Protein AF-A0A2V8UD17-F1 (afdb_monomer_lite)

Structure (mmCIF, N/CA/C/O backbone):
data_AF-A0A2V8UD17-F1
#
_entry.id   AF-A0A2V8UD17-F1
#
loop_
_atom_site.group_PDB
_atom_site.id
_atom_site.type_symbol
_atom_site.label_atom_id
_atom_site.label_alt_id
_atom_site.label_comp_id
_atom_site.label_asym_id
_atom_site.label_entity_id
_atom_site.label_seq_id
_atom_site.pdbx_PDB_ins_code
_atom_site.Cartn_x
_atom_site.Cartn_y
_atom_site.Cartn_z
_atom_site.occupancy
_atom_site.B_iso_or_equiv
_atom_site.auth_seq_id
_atom_site.auth_comp_id
_atom_site.auth_asym_id
_atom_site.auth_atom_id
_atom_site.pdbx_PDB_model_num
ATOM 1 N N . MET A 1 1 ? -11.001 6.150 -7.964 1.00 77.94 1 MET A N 1
ATOM 2 C CA . MET A 1 1 ? -10.265 5.093 -7.234 1.00 77.94 1 MET A CA 1
ATOM 3 C C . MET A 1 1 ? -9.639 5.707 -5.989 1.00 77.94 1 MET A C 1
ATOM 5 O O . MET A 1 1 ? -8.823 6.612 -6.131 1.00 77.94 1 MET A O 1
ATOM 9 N N . LYS A 1 2 ? -10.063 5.288 -4.788 1.00 87.19 2 LYS A N 1
ATOM 10 C CA . LYS A 1 2 ? -9.503 5.773 -3.515 1.00 87.19 2 LYS A CA 1
ATOM 11 C C . LYS A 1 2 ? -8.322 4.889 -3.120 1.00 87.19 2 LYS A C 1
ATOM 13 O O . LYS A 1 2 ? -8.378 3.673 -3.285 1.00 87.19 2 LYS A O 1
ATOM 18 N N . TRP A 1 3 ? -7.243 5.486 -2.629 1.00 85.94 3 TRP A N 1
ATOM 19 C CA . TRP A 1 3 ? -6.037 4.757 -2.245 1.00 85.94 3 TRP A CA 1
ATOM 20 C C . TRP A 1 3 ? -5.399 5.395 -1.011 1.00 85.94 3 TRP A C 1
ATOM 22 O O . TRP A 1 3 ? -5.561 6.586 -0.755 1.00 85.94 3 TRP A O 1
ATOM 32 N N . THR A 1 4 ? -4.699 4.582 -0.221 1.00 87.94 4 THR A N 1
ATOM 33 C CA . THR A 1 4 ? -4.011 5.013 1.001 1.00 87.94 4 THR A CA 1
ATOM 34 C C . THR A 1 4 ? -2.540 4.610 0.950 1.00 87.94 4 THR A C 1
ATOM 36 O O . THR A 1 4 ? -2.195 3.524 0.488 1.00 87.94 4 THR A O 1
ATOM 39 N N . HIS A 1 5 ? -1.658 5.488 1.434 1.00 88.12 5 HIS A N 1
ATOM 40 C CA . HIS A 1 5 ? -0.229 5.194 1.608 1.00 88.12 5 HIS A CA 1
ATOM 41 C C . HIS A 1 5 ? 0.068 4.368 2.871 1.00 88.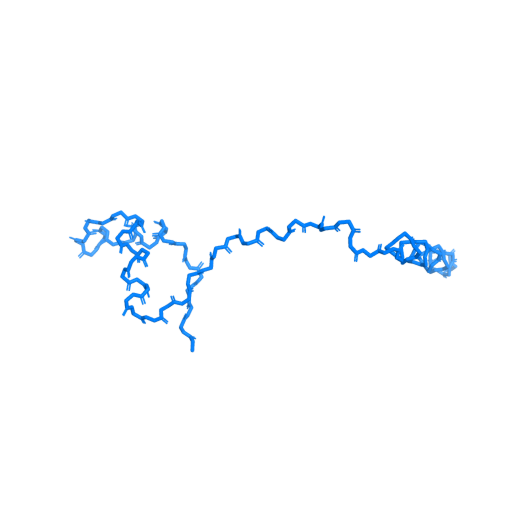12 5 HIS A C 1
ATOM 43 O O . HIS A 1 5 ? 1.190 3.890 3.053 1.00 88.12 5 HIS A O 1
ATOM 49 N N . LYS A 1 6 ? -0.900 4.239 3.785 1.00 90.56 6 LYS A N 1
ATOM 50 C CA . LYS A 1 6 ? -0.727 3.503 5.040 1.00 90.56 6 LYS A CA 1
ATOM 51 C C . LYS A 1 6 ? -1.121 2.044 4.836 1.00 90.56 6 LYS A C 1
ATOM 53 O O . LYS A 1 6 ? -2.132 1.750 4.208 1.00 90.56 6 LYS A O 1
ATOM 58 N N . THR A 1 7 ? -0.334 1.134 5.403 1.00 91.75 7 THR A N 1
ATOM 59 C CA . THR A 1 7 ? -0.715 -0.279 5.470 1.00 91.75 7 THR A CA 1
ATOM 60 C C . THR A 1 7 ? -1.885 -0.466 6.433 1.00 91.75 7 THR A C 1
ATOM 62 O O . THR A 1 7 ? -2.100 0.349 7.335 1.00 91.75 7 THR A O 1
ATOM 65 N N . THR A 1 8 ? -2.613 -1.568 6.279 1.00 93.31 8 THR A N 1
ATOM 66 C CA . THR A 1 8 ? -3.708 -1.963 7.175 1.00 93.31 8 THR A CA 1
ATOM 67 C C . THR A 1 8 ? -3.269 -2.043 8.637 1.00 93.31 8 THR A C 1
ATOM 69 O O . THR A 1 8 ? -4.009 -1.639 9.526 1.00 93.31 8 THR A O 1
ATOM 72 N N . GLU A 1 9 ? -2.033 -2.476 8.895 1.00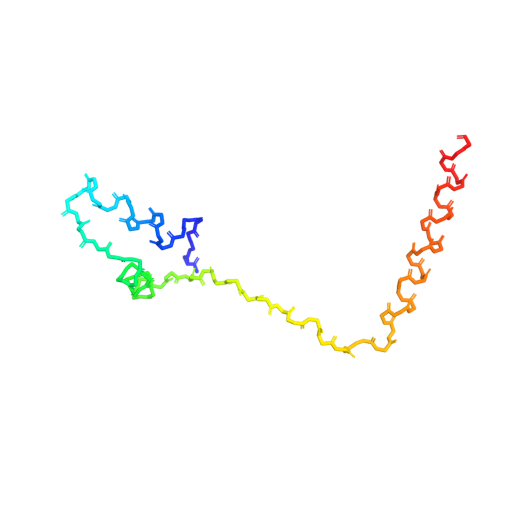 93.56 9 GLU A N 1
ATOM 73 C CA . GLU A 1 9 ? -1.416 -2.519 10.221 1.00 93.56 9 GLU A CA 1
ATOM 74 C C . GLU A 1 9 ? -1.182 -1.116 10.786 1.00 93.56 9 GLU A C 1
ATOM 76 O O . GLU A 1 9 ? -1.506 -0.862 11.942 1.00 93.56 9 GLU A O 1
ATOM 81 N N . LYS A 1 10 ? -0.667 -0.184 9.973 1.00 93.69 10 LYS A N 1
ATOM 82 C CA . LYS A 1 10 ? -0.448 1.203 10.409 1.00 93.69 10 LYS A CA 1
ATOM 83 C C . LYS A 1 10 ? -1.764 1.896 10.741 1.00 93.69 10 LYS A C 1
ATOM 85 O O . LYS A 1 10 ? -1.820 2.660 11.692 1.00 93.69 10 LYS A O 1
ATOM 90 N N . ILE A 1 11 ? -2.816 1.632 9.971 1.00 93.56 11 ILE A N 1
ATOM 91 C CA . ILE A 1 11 ? -4.152 2.176 10.240 1.00 93.56 11 ILE A CA 1
ATOM 92 C C . ILE A 1 11 ? -4.725 1.555 11.523 1.00 93.56 11 ILE A C 1
ATOM 94 O O . ILE A 1 11 ? -5.190 2.289 12.392 1.00 93.56 11 ILE A O 1
ATOM 98 N N . ALA A 1 12 ? -4.613 0.232 11.692 1.00 95.25 12 ALA A N 1
ATOM 99 C CA . ALA A 1 12 ? -5.032 -0.472 12.907 1.00 95.25 12 ALA A CA 1
ATOM 100 C C . ALA A 1 12 ? -4.342 0.067 14.171 1.00 95.25 12 ALA A C 1
ATOM 102 O O . ALA A 1 12 ? -4.986 0.210 15.198 1.00 95.25 12 ALA A O 1
ATOM 103 N N . GLN A 1 13 ? -3.062 0.438 14.090 1.00 95.62 13 GLN A N 1
ATOM 104 C CA . GLN A 1 13 ? -2.322 1.044 15.205 1.00 95.62 13 GLN A CA 1
ATOM 105 C C . GLN A 1 13 ? -2.767 2.473 15.545 1.00 95.62 13 GLN A C 1
ATOM 107 O O . GLN A 1 13 ? -2.518 2.935 16.655 1.00 95.62 13 GLN A O 1
ATOM 112 N N . GLN A 1 14 ? -3.403 3.189 14.614 1.00 94.88 14 GLN A N 1
ATOM 113 C CA . GLN A 1 14 ? -3.861 4.563 14.839 1.00 94.88 14 GLN A CA 1
ATOM 114 C C . GLN A 1 14 ? -5.285 4.641 15.414 1.00 94.88 14 GLN A C 1
ATOM 116 O O . GLN A 1 14 ? -5.626 5.610 16.087 1.00 94.88 14 GLN A O 1
ATOM 121 N N . LEU A 1 15 ? -6.108 3.621 15.178 1.00 93.81 15 LEU A N 1
ATOM 122 C CA . LEU A 1 15 ? -7.494 3.544 15.653 1.00 93.81 15 LEU A CA 1
ATOM 123 C C . LEU A 1 15 ? -7.650 3.507 17.195 1.00 93.81 15 LEU A C 1
ATOM 125 O O . LEU A 1 15 ? -8.592 4.122 17.701 1.00 93.81 15 LEU A O 1
ATOM 129 N N . PRO A 1 16 ? -6.722 2.916 17.974 1.00 95.19 16 PRO A N 1
ATOM 130 C CA . PRO A 1 16 ? -6.741 2.985 19.433 1.00 95.19 16 PRO A CA 1
ATOM 131 C C . PRO A 1 16 ? -6.764 4.403 20.005 1.00 95.19 16 PRO A C 1
ATOM 133 O O . PRO A 1 1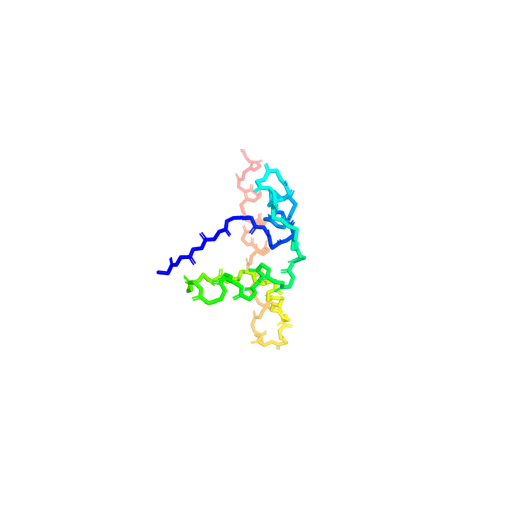6 ? -7.423 4.629 21.017 1.00 95.19 16 PRO A O 1
ATOM 136 N N . PHE A 1 17 ? -6.110 5.371 19.352 1.00 93.56 17 PHE A N 1
ATOM 137 C CA . PHE A 1 17 ? -6.082 6.766 19.816 1.00 93.56 17 PHE A CA 1
ATOM 138 C C . PHE A 1 17 ? -7.448 7.457 19.732 1.00 93.56 17 PHE A C 1
ATOM 140 O O . PHE A 1 17 ? -7.656 8.476 20.381 1.00 93.56 17 PHE A O 1
ATOM 147 N N . VAL A 1 18 ? -8.382 6.897 18.958 1.00 93.94 18 VAL A N 1
ATOM 148 C CA . VAL A 1 18 ? -9.772 7.363 18.852 1.00 93.94 18 VAL A CA 1
ATOM 149 C C . VAL A 1 18 ? -10.762 6.400 19.525 1.00 93.94 18 VAL A C 1
ATOM 151 O O . VAL A 1 18 ? -11.964 6.501 19.307 1.00 93.94 18 VAL A O 1
ATOM 154 N N . GLY A 1 19 ? -10.272 5.457 20.342 1.00 94.94 19 GLY A N 1
ATOM 155 C CA . GLY A 1 19 ? -11.099 4.517 21.109 1.00 94.94 19 GLY A CA 1
ATOM 156 C C . GLY A 1 19 ? -11.559 3.271 20.346 1.00 94.94 19 GLY A C 1
ATOM 157 O O . GLY A 1 19 ? -12.367 2.505 20.865 1.00 94.94 19 GLY A O 1
ATOM 158 N N . ILE A 1 20 ? -11.050 3.030 19.135 1.00 93.69 20 ILE A N 1
ATOM 159 C CA . ILE A 1 20 ? -11.453 1.891 18.301 1.00 93.69 20 ILE A CA 1
ATOM 160 C C . ILE A 1 20 ? -10.364 0.812 18.343 1.00 93.69 20 ILE A C 1
ATOM 162 O O . ILE A 1 20 ? -9.244 1.024 17.885 1.00 93.69 20 ILE A O 1
ATOM 166 N N . GLN A 1 21 ? -10.698 -0.373 18.858 1.00 93.31 21 GLN A N 1
ATOM 167 C CA . GLN A 1 21 ? -9.790 -1.524 18.912 1.00 93.31 21 GLN A CA 1
ATOM 168 C C . GLN A 1 21 ? -10.126 -2.513 17.795 1.00 93.31 21 GLN A C 1
ATOM 170 O O . GLN A 1 21 ? -11.092 -3.267 17.889 1.00 93.31 21 GLN A O 1
ATOM 175 N N . VAL A 1 22 ? -9.335 -2.515 16.722 1.00 94.81 22 VAL A N 1
ATOM 176 C CA . VAL A 1 22 ? -9.507 -3.448 15.600 1.00 94.81 22 VAL A CA 1
ATOM 177 C C . VAL A 1 22 ? -8.163 -3.927 15.064 1.00 94.81 22 VAL A C 1
ATOM 179 O O . VAL A 1 22 ? -7.169 -3.206 15.077 1.00 94.81 22 VAL A O 1
ATOM 182 N N . GLY A 1 23 ? -8.136 -5.161 14.562 1.00 94.56 23 GLY A N 1
ATOM 183 C CA . GLY A 1 23 ? -6.965 -5.724 13.898 1.00 94.56 23 GLY A CA 1
ATOM 184 C C . GLY A 1 23 ? -6.857 -5.315 12.427 1.00 94.56 23 GLY A C 1
ATOM 185 O O . GLY A 1 23 ? -7.802 -4.811 11.816 1.00 94.56 23 GLY A O 1
ATOM 186 N N . ARG A 1 24 ? -5.707 -5.623 11.816 1.00 93.81 24 ARG A N 1
ATOM 187 C CA . ARG A 1 24 ? -5.436 -5.371 10.388 1.00 93.81 24 ARG A CA 1
ATOM 188 C C . ARG A 1 24 ? -6.471 -5.979 9.430 1.00 93.81 24 ARG A C 1
ATOM 190 O O . ARG A 1 24 ? -6.732 -5.400 8.385 1.00 93.81 24 ARG A O 1
ATOM 197 N N . SER A 1 25 ? -7.047 -7.135 9.771 1.00 94.62 25 SER A N 1
ATOM 198 C CA . SER A 1 25 ? -8.022 -7.861 8.945 1.00 94.62 25 SER A CA 1
ATOM 199 C C . SER A 1 25 ? -9.351 -7.119 8.873 1.00 94.62 25 SER A C 1
ATOM 201 O O . SER A 1 25 ? -9.911 -6.959 7.793 1.00 94.62 25 SER A O 1
ATOM 203 N N . THR A 1 26 ? -9.820 -6.599 10.008 1.00 95.75 26 THR A N 1
ATOM 204 C CA . THR A 1 26 ? -11.014 -5.752 10.069 1.00 95.75 26 THR A CA 1
ATOM 205 C C . THR A 1 26 ? -10.804 -4.463 9.286 1.00 95.75 26 THR A C 1
ATOM 207 O O . THR A 1 26 ? -11.671 -4.075 8.514 1.00 95.75 26 THR A O 1
ATOM 210 N N . VAL A 1 27 ? -9.633 -3.833 9.422 1.00 95.25 27 VAL A N 1
ATOM 211 C CA . VAL A 1 27 ? -9.286 -2.639 8.639 1.00 95.25 27 VAL A CA 1
ATOM 212 C C . VAL A 1 27 ? -9.260 -2.936 7.139 1.00 95.25 27 VAL A C 1
ATOM 214 O O . VAL A 1 27 ? -9.782 -2.142 6.367 1.00 95.25 27 VAL A O 1
ATOM 217 N N . ALA A 1 28 ? -8.690 -4.068 6.715 1.00 94.12 28 ALA A N 1
ATOM 218 C CA . ALA A 1 28 ? -8.677 -4.469 5.308 1.00 94.12 28 ALA A CA 1
ATOM 219 C C . ALA A 1 28 ? -10.100 -4.604 4.748 1.00 94.12 28 ALA A C 1
ATOM 221 O O . ALA A 1 28 ? -10.397 -4.020 3.713 1.00 94.12 28 ALA A O 1
ATOM 222 N N . ARG A 1 29 ? -10.987 -5.302 5.471 1.00 95.25 29 ARG A N 1
ATOM 223 C CA . ARG A 1 29 ? -12.392 -5.458 5.076 1.00 95.25 29 ARG A CA 1
ATOM 224 C C . ARG A 1 29 ? -13.121 -4.117 4.994 1.00 95.25 29 ARG A C 1
ATOM 226 O O . ARG A 1 29 ? -13.779 -3.854 4.005 1.00 95.25 29 ARG A O 1
ATOM 233 N N . LEU A 1 30 ? -12.952 -3.247 5.992 1.00 94.50 30 LEU A N 1
ATOM 234 C CA . LEU A 1 30 ? -13.578 -1.920 5.989 1.00 94.50 30 LEU A CA 1
ATOM 235 C C . LEU A 1 30 ? -13.084 -1.041 4.837 1.00 94.50 30 LEU A C 1
ATOM 237 O O . LEU A 1 30 ? -13.846 -0.255 4.293 1.00 94.50 30 LEU A O 1
ATOM 241 N N . LEU A 1 31 ? -11.804 -1.138 4.479 1.00 94.12 31 LEU A N 1
ATOM 242 C CA . LEU A 1 31 ? -11.266 -0.408 3.335 1.00 94.12 31 LEU A CA 1
ATOM 243 C C . LEU A 1 31 ? -11.853 -0.928 2.017 1.00 94.12 31 LEU A C 1
ATOM 245 O O . LEU A 1 31 ? -12.190 -0.111 1.165 1.00 94.12 31 LEU A O 1
ATOM 249 N N . ASP A 1 32 ? -12.015 -2.243 1.878 1.00 92.50 32 ASP A N 1
ATOM 250 C CA . ASP A 1 32 ? -12.687 -2.866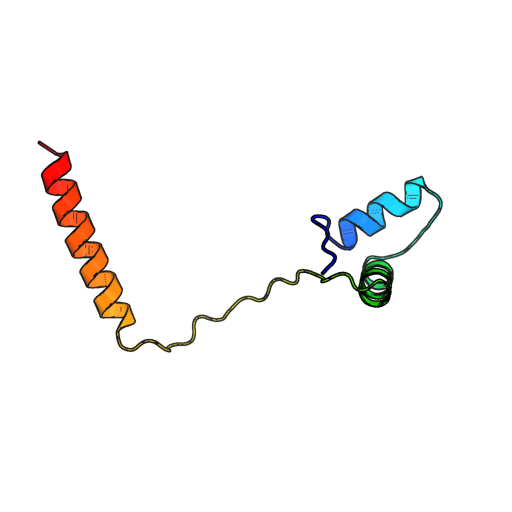 0.731 1.00 92.50 32 ASP A CA 1
ATOM 251 C C . ASP A 1 32 ? -14.153 -2.403 0.627 1.00 92.50 32 ASP A C 1
ATOM 253 O O . ASP A 1 32 ? -14.546 -1.857 -0.400 1.00 92.50 32 ASP A O 1
ATOM 257 N N . ASP A 1 33 ? -14.901 -2.458 1.739 1.00 94.88 33 ASP A N 1
ATOM 258 C CA . ASP A 1 33 ? -16.294 -1.984 1.850 1.00 94.88 33 ASP A CA 1
ATOM 259 C C . ASP A 1 33 ? -16.446 -0.478 1.512 1.00 94.88 33 ASP A C 1
ATOM 261 O O . ASP A 1 33 ? -17.527 -0.015 1.153 1.00 94.88 33 ASP A O 1
ATOM 265 N N . LEU A 1 34 ? -15.370 0.311 1.639 1.00 94.31 34 LEU A N 1
ATOM 266 C CA . LEU A 1 34 ? -15.326 1.754 1.354 1.00 94.31 34 LEU A CA 1
ATOM 267 C C . LEU A 1 34 ? -14.788 2.097 -0.053 1.00 94.31 34 LEU A C 1
ATOM 269 O O . LEU A 1 34 ? -14.526 3.280 -0.339 1.00 94.31 34 LEU A O 1
ATOM 273 N N . ASP A 1 35 ? -14.606 1.091 -0.914 1.00 92.88 35 ASP A N 1
ATOM 274 C CA . ASP A 1 35 ? -14.027 1.182 -2.263 1.00 92.88 35 ASP A CA 1
ATOM 275 C C . ASP A 1 35 ? -12.571 1.696 -2.287 1.00 92.88 35 ASP A C 1
ATOM 277 O O . ASP A 1 35 ? -12.151 2.437 -3.193 1.00 92.88 35 ASP A O 1
ATOM 281 N N . TYR A 1 36 ? -11.770 1.336 -1.277 1.00 93.62 36 TYR A N 1
ATOM 282 C CA . TYR A 1 36 ? -10.326 1.572 -1.298 1.00 93.62 36 TYR A CA 1
ATOM 283 C C . TYR A 1 36 ? -9.585 0.430 -1.979 1.00 93.62 36 TYR A C 1
ATOM 285 O O . TYR A 1 36 ? -9.689 -0.736 -1.615 1.00 93.62 36 TYR A O 1
ATOM 293 N N . ALA A 1 37 ? -8.699 0.794 -2.900 1.00 87.94 37 ALA A N 1
ATOM 294 C CA . ALA A 1 37 ? -7.775 -0.157 -3.485 1.00 87.94 37 ALA A CA 1
ATOM 295 C C . ALA A 1 37 ? -6.658 -0.505 -2.489 1.00 87.94 37 ALA A C 1
ATOM 297 O O . ALA A 1 37 ? -5.773 0.312 -2.204 1.00 87.94 37 ALA A O 1
ATOM 298 N N . LEU A 1 38 ? -6.677 -1.737 -1.982 1.00 87.12 38 LEU A N 1
ATOM 299 C CA . LEU A 1 38 ? -5.615 -2.274 -1.138 1.00 87.12 38 LEU A CA 1
ATOM 300 C C . LEU A 1 38 ? -4.402 -2.658 -1.985 1.00 87.12 38 LEU A C 1
ATOM 302 O O . LEU A 1 38 ? -4.465 -3.496 -2.886 1.00 87.12 38 LEU A O 1
ATOM 306 N N . ARG A 1 39 ? -3.254 -2.057 -1.674 1.00 80.25 39 ARG A N 1
ATOM 307 C CA . ARG A 1 39 ? -2.008 -2.348 -2.377 1.00 80.25 39 ARG A CA 1
ATOM 308 C C . ARG A 1 39 ? -1.326 -3.555 -1.739 1.00 80.25 39 ARG A C 1
ATOM 310 O O . ARG A 1 39 ? -0.671 -3.439 -0.708 1.00 80.25 39 ARG A O 1
ATOM 317 N N . VAL A 1 40 ? -1.465 -4.713 -2.373 1.00 75.94 40 VAL A N 1
ATOM 318 C CA . VAL A 1 40 ? -0.721 -5.925 -2.010 1.00 75.94 40 VAL A CA 1
ATOM 319 C C . VAL A 1 40 ? 0.555 -6.038 -2.839 1.00 75.94 40 VAL A C 1
ATOM 321 O O . VAL A 1 40 ? 0.607 -5.620 -3.997 1.00 75.94 40 VAL A O 1
ATOM 324 N N . ASN A 1 41 ? 1.603 -6.620 -2.254 1.00 73.88 41 ASN A N 1
ATOM 325 C CA . ASN A 1 41 ? 2.827 -6.931 -2.986 1.00 73.88 41 ASN A CA 1
ATOM 326 C C . ASN A 1 41 ? 2.554 -8.058 -3.986 1.00 73.88 41 ASN A C 1
ATOM 328 O O . ASN A 1 41 ? 2.748 -9.234 -3.684 1.00 73.88 41 ASN A O 1
ATOM 332 N N . GLN A 1 42 ? 2.136 -7.705 -5.199 1.00 71.56 42 GLN A N 1
ATOM 333 C CA . GLN A 1 42 ? 2.120 -8.645 -6.309 1.00 71.56 42 GLN A CA 1
ATOM 334 C C . GLN A 1 42 ? 3.539 -8.796 -6.850 1.00 71.56 42 GLN A C 1
ATOM 336 O O . GLN A 1 42 ? 3.978 -8.067 -7.742 1.00 71.56 42 GLN A O 1
ATOM 341 N N . LYS A 1 43 ? 4.285 -9.752 -6.285 1.00 72.88 43 LYS A N 1
ATOM 342 C CA . LYS A 1 43 ? 5.543 -10.193 -6.886 1.00 72.88 43 LYS A CA 1
ATOM 343 C C . LYS A 1 43 ? 5.217 -10.823 -8.236 1.00 72.88 43 LYS A C 1
ATOM 345 O O . LYS A 1 43 ? 4.728 -11.949 -8.296 1.00 72.88 43 LYS A O 1
ATOM 350 N N . LYS A 1 44 ? 5.514 -10.115 -9.324 1.00 71.19 44 LYS A N 1
ATOM 351 C CA . LYS A 1 44 ? 5.559 -10.731 -10.648 1.00 71.19 44 LYS A CA 1
ATOM 352 C C . LYS A 1 44 ? 6.760 -11.669 -10.651 1.00 71.19 44 LYS A C 1
ATOM 354 O O . LYS A 1 44 ? 7.901 -11.210 -10.635 1.00 71.19 44 LYS A O 1
ATOM 359 N N . ARG A 1 45 ? 6.517 -12.982 -10.597 1.00 69.94 45 ARG A N 1
ATOM 360 C CA . ARG A 1 45 ? 7.564 -13.957 -10.916 1.00 69.94 45 ARG A CA 1
ATOM 361 C C . ARG A 1 45 ? 8.006 -13.631 -12.337 1.00 69.94 45 ARG A C 1
ATOM 363 O O . ARG A 1 45 ? 7.163 -13.599 -13.230 1.00 69.94 45 ARG A O 1
ATOM 370 N N . ALA A 1 46 ? 9.286 -13.320 -12.525 1.00 65.44 46 ALA A N 1
ATOM 371 C CA . ALA A 1 46 ? 9.844 -13.214 -13.860 1.00 65.44 46 ALA A CA 1
ATOM 372 C C . ALA A 1 46 ? 9.683 -14.599 -14.493 1.00 65.44 46 ALA A C 1
ATOM 374 O O . ALA A 1 46 ? 10.412 -15.527 -14.153 1.00 65.44 46 ALA A O 1
ATOM 375 N N . GLY A 1 47 ? 8.648 -14.770 -15.317 1.00 63.28 47 GLY A N 1
ATOM 376 C CA . GLY A 1 47 ? 8.542 -15.941 -16.170 1.00 63.28 47 GLY A CA 1
ATOM 377 C C . GLY A 1 47 ? 9.790 -16.012 -17.044 1.00 63.28 47 GLY A C 1
ATOM 378 O O . GLY A 1 47 ? 10.405 -14.982 -17.339 1.00 63.28 47 GLY A O 1
ATOM 379 N N . ALA A 1 48 ? 10.163 -17.213 -17.473 1.00 62.28 48 ALA A N 1
ATOM 380 C CA . ALA A 1 48 ? 11.215 -17.455 -18.461 1.00 62.28 48 ALA A CA 1
ATOM 381 C C . ALA A 1 48 ? 10.821 -16.934 -19.871 1.00 62.28 48 ALA A C 1
ATOM 383 O O . ALA A 1 48 ? 11.045 -17.595 -20.874 1.00 62.28 48 ALA A O 1
ATOM 384 N N . SER A 1 49 ? 10.152 -15.780 -19.947 1.00 65.06 49 SER A N 1
ATOM 385 C CA . SER A 1 49 ? 9.183 -15.429 -20.993 1.00 65.06 49 SER A CA 1
ATOM 386 C C . SER A 1 49 ? 9.664 -14.368 -21.976 1.00 65.06 49 SER A C 1
ATOM 388 O O . SER A 1 49 ? 8.845 -13.729 -22.625 1.00 65.06 49 SER A O 1
ATOM 390 N N . SER A 1 50 ? 10.968 -14.157 -22.110 1.00 68.50 50 SER A N 1
ATOM 391 C CA . SER A 1 50 ? 11.473 -13.410 -23.259 1.00 68.50 50 SER A CA 1
ATOM 392 C C . SER A 1 50 ? 12.697 -14.141 -23.803 1.00 68.50 50 SER A C 1
ATOM 394 O O . SER A 1 50 ? 13.722 -14.155 -23.114 1.00 68.50 50 SER A O 1
ATOM 396 N N . PRO A 1 51 ? 12.589 -14.781 -24.985 1.00 75.62 51 PRO A N 1
ATOM 397 C CA . PRO A 1 51 ? 13.738 -15.404 -25.645 1.00 75.62 51 PRO A CA 1
ATOM 398 C C . PRO A 1 51 ? 14.856 -14.378 -25.886 1.00 75.62 51 PRO A C 1
ATOM 400 O O . PRO A 1 51 ? 16.032 -14.694 -25.735 1.00 75.62 51 PRO A O 1
ATOM 403 N N . ASP A 1 52 ? 14.477 -13.116 -26.078 1.00 83.00 52 ASP A N 1
ATOM 404 C CA . ASP A 1 52 ? 15.388 -12.019 -26.412 1.00 83.00 52 ASP A CA 1
ATOM 405 C C . ASP A 1 52 ? 15.964 -11.323 -25.167 1.00 83.00 52 ASP A C 1
ATOM 407 O O . ASP A 1 52 ? 16.737 -10.371 -25.270 1.00 83.00 52 ASP A O 1
ATOM 411 N N . ARG A 1 53 ? 15.614 -11.774 -23.951 1.00 83.12 53 ARG A N 1
ATOM 412 C CA . ARG A 1 53 ? 16.083 -11.155 -22.699 1.00 83.12 53 ARG A CA 1
ATOM 413 C C . ARG A 1 53 ? 17.606 -11.081 -22.653 1.00 83.12 53 ARG A C 1
ATOM 415 O O . ARG A 1 53 ? 18.152 -10.070 -22.220 1.00 83.12 53 ARG A O 1
ATOM 422 N N . ASN A 1 54 ? 18.284 -12.142 -23.088 1.00 87.62 54 ASN A N 1
ATOM 423 C CA . ASN A 1 54 ? 19.742 -12.172 -23.123 1.00 87.62 54 ASN A CA 1
ATOM 424 C C . ASN A 1 54 ? 20.305 -11.147 -24.120 1.00 87.62 54 ASN A C 1
ATOM 426 O O . ASN A 1 54 ? 21.241 -10.425 -23.789 1.00 87.62 54 ASN A O 1
ATOM 430 N N . GLU A 1 55 ? 19.692 -11.022 -25.298 1.00 90.44 55 GLU A N 1
ATOM 431 C CA . GLU A 1 55 ? 20.092 -10.045 -26.317 1.00 90.44 55 GLU A CA 1
ATOM 432 C C . GLU A 1 55 ? 19.933 -8.605 -25.819 1.00 90.44 55 GLU A C 1
ATOM 434 O O . GLU A 1 55 ? 20.831 -7.785 -26.003 1.00 90.44 55 GLU A O 1
ATOM 439 N N . GLN A 1 56 ? 18.854 -8.309 -25.089 1.00 91.88 56 GLN A N 1
ATOM 440 C CA . GLN A 1 56 ? 18.662 -7.000 -24.459 1.00 91.88 56 GLN A CA 1
ATOM 441 C C . GLN A 1 56 ? 19.774 -6.676 -23.452 1.00 91.88 56 GLN A C 1
ATOM 443 O O . GLN A 1 56 ? 20.277 -5.552 -23.432 1.00 91.88 56 GLN A O 1
ATOM 448 N N . PHE A 1 57 ? 20.195 -7.647 -22.632 1.00 91.81 57 PHE A N 1
ATOM 449 C CA . 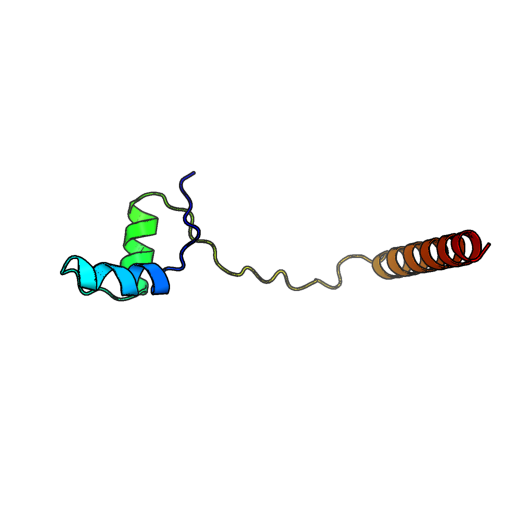PHE A 1 57 ? 21.306 -7.439 -21.698 1.00 91.81 57 PHE A CA 1
ATOM 450 C C . PHE A 1 57 ? 22.632 -7.198 -22.420 1.00 91.81 57 PHE A C 1
ATOM 452 O O . PHE A 1 57 ? 23.375 -6.302 -22.017 1.00 91.81 57 PHE A O 1
ATOM 459 N N . LEU A 1 58 ? 22.908 -7.943 -23.493 1.00 94.88 58 LEU A N 1
ATOM 460 C CA . LEU A 1 58 ? 24.110 -7.756 -24.308 1.00 94.88 58 LEU A CA 1
ATOM 461 C C . LEU A 1 58 ? 24.125 -6.378 -24.982 1.00 94.88 58 LEU A C 1
ATOM 463 O O . LEU A 1 58 ? 25.140 -5.685 -24.938 1.00 94.88 58 LEU A O 1
ATOM 467 N N . PHE A 1 59 ? 22.991 -5.937 -25.529 1.00 95.00 59 PHE A N 1
ATOM 468 C CA . PHE A 1 59 ? 22.855 -4.604 -26.115 1.00 95.00 59 PHE A CA 1
ATOM 469 C C . PHE A 1 59 ? 23.100 -3.493 -25.081 1.00 95.00 59 PHE A C 1
ATOM 471 O O . PHE A 1 59 ? 23.876 -2.568 -25.324 1.00 95.00 59 PHE A O 1
ATOM 478 N N . ILE A 1 60 ? 22.497 -3.601 -23.891 1.00 95.44 60 ILE A N 1
ATOM 479 C CA . ILE A 1 60 ? 22.709 -2.640 -22.797 1.00 95.44 60 ILE A CA 1
ATOM 480 C C . ILE A 1 60 ? 24.178 -2.637 -22.348 1.00 95.44 60 ILE A C 1
ATOM 482 O O . ILE A 1 60 ? 24.732 -1.574 -22.059 1.00 95.44 60 ILE A O 1
ATOM 486 N N . GLN A 1 61 ? 24.821 -3.806 -22.289 1.00 95.69 61 GLN A N 1
ATOM 487 C CA . GLN A 1 61 ? 26.234 -3.927 -21.934 1.00 95.69 61 GLN A CA 1
ATOM 488 C C . GLN A 1 61 ? 27.135 -3.216 -22.948 1.00 95.69 61 GLN A C 1
ATOM 490 O O . GLN A 1 61 ? 28.002 -2.442 -22.538 1.00 95.69 61 GLN A O 1
ATOM 495 N N . ASP A 1 62 ? 26.924 -3.444 -24.245 1.00 95.50 62 ASP A N 1
ATOM 496 C CA . ASP A 1 62 ? 27.674 -2.776 -25.312 1.00 95.50 62 ASP A CA 1
ATOM 497 C C . ASP A 1 62 ? 27.477 -1.254 -25.253 1.00 95.50 62 ASP A C 1
ATOM 499 O O . ASP A 1 62 ? 28.445 -0.489 -25.226 1.00 95.50 62 ASP A O 1
ATOM 503 N N . MET A 1 63 ? 26.230 -0.804 -25.102 1.00 96.06 63 MET A N 1
ATOM 504 C CA . MET A 1 63 ? 25.905 0.612 -24.942 1.00 96.06 63 MET A CA 1
ATOM 505 C C . MET A 1 63 ? 26.642 1.232 -23.744 1.00 96.06 63 MET A C 1
ATOM 507 O O . MET A 1 63 ? 27.282 2.277 -23.878 1.00 96.06 63 MET A O 1
ATOM 511 N N . ARG A 1 64 ? 26.633 0.565 -22.583 1.00 95.56 64 ARG A N 1
ATOM 512 C CA . ARG A 1 64 ? 27.357 1.014 -21.386 1.00 95.56 64 ARG A CA 1
ATOM 513 C C . ARG A 1 64 ? 28.863 1.125 -21.635 1.00 95.56 64 ARG A C 1
ATOM 515 O O . ARG A 1 64 ? 29.467 2.110 -21.216 1.00 95.56 64 ARG A O 1
ATOM 522 N N . GLN A 1 65 ? 29.471 0.148 -22.308 1.00 94.69 65 GLN A N 1
ATOM 523 C CA . GLN A 1 65 ? 30.903 0.184 -22.625 1.00 94.69 65 GLN A CA 1
ATOM 524 C C . GLN A 1 65 ? 31.256 1.358 -23.542 1.00 94.69 65 GLN A C 1
ATOM 526 O O . GLN A 1 65 ? 32.261 2.030 -23.310 1.00 94.69 65 GLN A O 1
ATOM 531 N N . ARG A 1 66 ? 30.429 1.635 -24.556 1.00 93.88 66 ARG A N 1
ATOM 532 C CA . ARG A 1 66 ? 30.623 2.777 -25.463 1.00 93.88 66 ARG A CA 1
ATOM 533 C C . ARG A 1 66 ? 30.588 4.104 -24.710 1.00 93.88 66 ARG A C 1
ATOM 535 O O . ARG A 1 66 ? 31.519 4.893 -24.845 1.00 93.88 66 ARG A O 1
ATOM 542 N N . PHE A 1 67 ? 29.575 4.315 -23.871 1.00 92.81 67 PHE A N 1
ATOM 543 C CA . PHE A 1 67 ? 29.473 5.534 -23.065 1.00 92.81 67 PHE A CA 1
ATOM 544 C C . PHE A 1 67 ? 30.616 5.667 -22.058 1.00 92.81 67 PHE A C 1
ATOM 546 O O . PHE A 1 67 ? 31.152 6.756 -21.883 1.00 92.81 67 PHE A O 1
ATOM 553 N N . GLN A 1 68 ? 31.046 4.568 -21.437 1.00 91.56 68 GLN A N 1
ATOM 554 C CA . GLN A 1 68 ? 32.168 4.604 -20.502 1.00 91.56 68 GLN A CA 1
ATOM 555 C C . GLN A 1 68 ? 33.488 4.977 -21.190 1.00 91.56 68 GLN A C 1
ATOM 557 O O . GLN A 1 68 ? 34.273 5.731 -20.623 1.00 91.56 68 GLN A O 1
ATOM 562 N N . ARG A 1 69 ? 33.721 4.516 -22.426 1.00 87.81 69 ARG A N 1
ATOM 563 C CA . ARG A 1 69 ? 34.884 4.935 -23.228 1.00 87.81 69 ARG A CA 1
ATOM 564 C C . ARG A 1 69 ? 34.818 6.414 -23.619 1.00 87.81 69 ARG A C 1
ATOM 566 O O . ARG A 1 69 ? 35.846 7.074 -23.604 1.00 87.81 69 ARG A O 1
ATOM 573 N N . GLN A 1 70 ? 33.632 6.929 -23.941 1.00 83.00 70 GLN A N 1
ATOM 574 C CA . GLN A 1 70 ? 33.438 8.332 -24.333 1.00 83.00 70 GLN A CA 1
ATOM 575 C C . GLN A 1 70 ? 33.534 9.313 -23.155 1.00 83.00 70 GLN A C 1
ATOM 577 O O . GLN A 1 70 ? 34.026 10.416 -23.336 1.00 83.00 70 GLN A O 1
ATOM 582 N N . GLY A 1 71 ? 33.095 8.919 -21.957 1.00 76.00 71 GLY A N 1
ATOM 583 C CA . GLY A 1 71 ? 33.197 9.737 -20.740 1.00 76.00 71 GLY A CA 1
ATOM 584 C C . GLY A 1 71 ? 34.541 9.634 -20.007 1.00 76.00 71 GLY A C 1
ATOM 58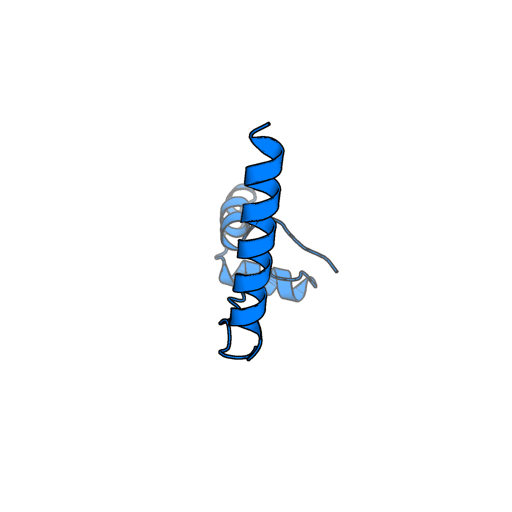5 O O . GLY A 1 71 ? 34.678 10.207 -18.933 1.00 76.00 71 GLY A O 1
ATOM 586 N N . SER A 1 72 ? 35.502 8.876 -20.549 1.00 59.97 72 SER A N 1
ATOM 587 C CA . SER A 1 72 ? 36.882 8.789 -20.039 1.00 59.97 72 SER A CA 1
ATOM 588 C C . SER A 1 72 ? 37.863 9.649 -20.859 1.00 59.97 72 SER A C 1
ATOM 590 O O . SER A 1 72 ? 39.069 9.414 -20.790 1.00 59.97 72 SER A O 1
ATOM 592 N N . ALA A 1 73 ? 37.338 10.586 -21.658 1.00 51.75 73 ALA A N 1
ATOM 593 C CA . ALA A 1 73 ? 38.077 11.595 -22.417 1.00 51.75 73 ALA A CA 1
ATOM 594 C C . ALA A 1 73 ? 37.938 12.974 -21.759 1.00 51.75 73 ALA A C 1
ATOM 596 O O . ALA A 1 73 ? 36.851 13.242 -21.197 1.00 51.75 73 ALA A O 1
#

Radius of gyration: 23.2 Å; chains: 1; bounding box: 54×29×48 Å

Foldseek 3Di:
DAEDPDQLQRVQVCVVVVVDHDHSVVSVVVCVVVVYDHDDPPPDDPPPPDPCPVVVVVVVVVVVVVVVVVVVD

Secondary structure (DSSP, 8-state):
-EE-SS-HHHHHHHGGGGT----HHHHHHHHHHTTEE----------S--TTHHHHHHHHHHHHHHHHHHTT-

Sequence (73 aa):
MKWTHKTTEKIAQQLPFVGIQVGRSTVARLLDDLDYALRVNQKKRAGASSPDRNEQFLFIQDMRQRFQRQGSA

pLDDT: mean 87.14, std 10.75, range [51.75, 96.06]